Protein AF-A0A6N3BB36-F1 (afdb_monomer_lite)

Radius of gyration: 21.05 Å; chains: 1; bounding box: 54×68×45 Å

Organism: Klebsiella oxytoca (NCBI:txid571)

pLDDT: mean 79.98, std 9.53, range [49.91, 92.38]

Secondary structure (DSSP, 8-state):
---GGGG-----SSTTT-TTHHHH----SHHHHHHTSSS-------TTSSHHHHHHHHHH-GGGTS-TT-------SSSS-HHHHHHH--TTS-HHHHHHHHHHHHHHHHHHHHHHHHHHHHHHHHHHHHHHHH--

Foldseek 3Di:
DDDPCPPDDPFDPDPVPGPCLLVPDDDPCPLQVCLPDPDDDDDDDDVPPCPSSSLVNCVVPVVVRDDPPDFDQDDDPVPDDVVVLVVVQDPPDDPVVSVVVSVVVVVVVSVVVRVVVVVVVVVVVVVVVVVVVVVD

InterPro domains:
  IPR059206 P-loop ATPase, Sll1717-like [NF047389] (11-135)

Structure (mmCIF, N/CA/C/O backbone):
data_AF-A0A6N3BB36-F1
#
_entry.id   AF-A0A6N3BB36-F1
#
loop_
_atom_site.group_PDB
_atom_site.id
_atom_site.type_symbol
_atom_site.label_atom_id
_atom_site.label_alt_id
_atom_site.label_comp_id
_atom_site.label_asym_id
_atom_site.label_entity_id
_atom_site.label_seq_id
_atom_site.pdbx_PDB_ins_code
_atom_site.Cartn_x
_atom_site.Cartn_y
_atom_site.Cartn_z
_atom_site.occupancy
_atom_site.B_iso_or_equiv
_atom_site.auth_seq_id
_atom_site.auth_comp_id
_atom_site.auth_asym_id
_atom_site.auth_atom_id
_atom_site.pdbx_PDB_model_num
ATOM 1 N N . MET A 1 1 ? 5.763 -45.761 -7.545 1.00 52.16 1 MET A N 1
ATOM 2 C CA . MET A 1 1 ? 6.031 -45.227 -6.196 1.00 52.16 1 MET A CA 1
ATOM 3 C C . MET A 1 1 ? 5.839 -43.724 -6.306 1.00 52.16 1 MET A C 1
ATOM 5 O O . MET A 1 1 ? 6.540 -43.124 -7.107 1.00 52.16 1 MET A O 1
ATOM 9 N N . GLN A 1 2 ? 4.793 -43.162 -5.693 1.00 65.50 2 GLN A N 1
ATOM 10 C CA . GLN A 1 2 ? 4.556 -41.714 -5.751 1.00 65.50 2 GLN A CA 1
ATOM 11 C C . GLN A 1 2 ? 5.662 -41.012 -4.965 1.00 65.50 2 GLN A C 1
ATOM 13 O O . GLN A 1 2 ? 5.981 -41.423 -3.850 1.00 65.50 2 GLN A O 1
ATOM 18 N N . ASP A 1 3 ? 6.285 -40.026 -5.602 1.00 81.38 3 ASP A N 1
ATOM 19 C CA . ASP A 1 3 ? 7.371 -39.246 -5.026 1.00 81.38 3 ASP A CA 1
ATOM 20 C C . ASP A 1 3 ? 6.837 -38.447 -3.829 1.00 81.38 3 ASP A C 1
ATOM 22 O O . ASP A 1 3 ? 5.796 -37.798 -3.922 1.00 81.38 3 ASP A O 1
ATOM 26 N N . ILE A 1 4 ? 7.537 -38.484 -2.695 1.00 78.44 4 ILE A N 1
ATOM 27 C CA . ILE A 1 4 ? 7.142 -37.757 -1.480 1.00 78.44 4 ILE A CA 1
ATOM 28 C C . ILE A 1 4 ? 7.129 -36.240 -1.706 1.00 78.44 4 ILE A C 1
ATOM 30 O O . ILE A 1 4 ? 6.569 -35.495 -0.917 1.00 78.44 4 ILE A O 1
ATOM 34 N N . LEU A 1 5 ? 7.725 -35.758 -2.789 1.00 78.69 5 LEU A N 1
ATOM 35 C CA . LEU A 1 5 ? 7.690 -34.347 -3.145 1.00 78.69 5 LEU A CA 1
ATOM 36 C C . LEU A 1 5 ? 6.366 -33.933 -3.807 1.00 78.69 5 LEU A C 1
ATOM 38 O O . LEU A 1 5 ? 6.080 -32.743 -3.876 1.00 78.69 5 LEU A O 1
ATOM 42 N N . SER A 1 6 ? 5.521 -34.873 -4.251 1.00 79.00 6 SER A N 1
ATOM 43 C CA . SER A 1 6 ? 4.304 -34.540 -5.008 1.00 79.00 6 SER A CA 1
ATOM 44 C C . SER A 1 6 ? 3.156 -33.971 -4.167 1.00 79.00 6 SER A C 1
ATOM 46 O O . SER A 1 6 ? 2.187 -33.482 -4.739 1.00 79.00 6 SER A O 1
ATOM 48 N N . TRP A 1 7 ? 3.221 -34.063 -2.835 1.00 83.12 7 TRP A N 1
ATOM 49 C CA . TRP A 1 7 ? 2.207 -33.506 -1.923 1.00 83.12 7 TRP A CA 1
ATOM 50 C C . TRP A 1 7 ? 2.661 -32.216 -1.226 1.00 83.12 7 TRP A C 1
ATOM 52 O O . TRP A 1 7 ? 1.865 -31.595 -0.524 1.00 83.12 7 TRP A O 1
ATOM 62 N N . ILE A 1 8 ? 3.923 -31.812 -1.407 1.00 80.38 8 ILE A N 1
ATOM 63 C CA . ILE A 1 8 ? 4.483 -30.613 -0.784 1.00 80.38 8 ILE A CA 1
ATOM 64 C C . ILE A 1 8 ? 4.294 -29.435 -1.742 1.00 80.38 8 ILE A C 1
ATOM 66 O O . ILE A 1 8 ? 4.952 -29.352 -2.777 1.00 80.38 8 ILE A O 1
ATOM 70 N N . ASP A 1 9 ? 3.410 -28.507 -1.379 1.00 78.50 9 ASP A N 1
ATOM 71 C CA . ASP A 1 9 ? 3.293 -27.217 -2.057 1.00 78.50 9 ASP A CA 1
ATOM 72 C C . ASP A 1 9 ? 4.337 -26.246 -1.489 1.00 78.50 9 ASP A C 1
ATOM 74 O O . ASP A 1 9 ? 4.264 -25.829 -0.333 1.00 78.50 9 ASP A O 1
ATOM 78 N N . VAL A 1 10 ? 5.337 -25.915 -2.304 1.00 75.69 10 VAL A N 1
ATOM 79 C CA . VAL A 1 10 ? 6.423 -24.988 -1.945 1.00 75.69 10 VAL A CA 1
ATOM 80 C C . VAL A 1 10 ? 6.085 -23.526 -2.264 1.00 75.69 10 VAL A C 1
ATOM 82 O O . VAL A 1 10 ? 6.934 -22.649 -2.090 1.00 75.69 10 VAL A O 1
ATOM 85 N N . GLY A 1 11 ? 4.862 -23.255 -2.729 1.00 75.75 11 GLY A N 1
ATOM 86 C CA . GLY A 1 11 ? 4.416 -21.930 -3.133 1.00 75.75 11 GLY A CA 1
ATOM 87 C C . GLY A 1 11 ? 4.874 -21.541 -4.540 1.00 75.75 11 GLY A C 1
ATOM 88 O O . GLY A 1 11 ? 5.398 -22.339 -5.324 1.00 75.75 11 GLY A O 1
ATOM 89 N N . LYS A 1 12 ? 4.651 -20.276 -4.899 1.00 79.31 12 LYS A N 1
ATOM 90 C CA . LYS A 1 12 ? 4.968 -19.733 -6.225 1.00 79.31 12 LYS A CA 1
ATOM 91 C C . LYS A 1 12 ? 6.336 -19.051 -6.229 1.00 79.31 12 LYS A C 1
ATOM 93 O O . LYS A 1 12 ? 6.774 -18.443 -5.260 1.00 79.31 12 LYS A O 1
ATOM 98 N N . LEU A 1 13 ? 6.974 -19.049 -7.400 1.00 72.38 13 LEU A N 1
ATOM 99 C CA . LEU A 1 13 ? 8.290 -18.426 -7.615 1.00 72.38 13 LEU A CA 1
ATOM 100 C C . LEU A 1 13 ? 8.330 -16.911 -7.341 1.00 72.38 13 LEU A C 1
ATOM 102 O O . LEU A 1 13 ? 9.401 -16.363 -7.086 1.00 72.38 13 LEU A O 1
ATOM 106 N N . SER A 1 14 ? 7.189 -16.220 -7.442 1.00 76.31 14 SER A N 1
ATOM 107 C CA . SER A 1 14 ? 7.087 -14.790 -7.145 1.00 76.31 14 SER A CA 1
ATOM 108 C C . SER A 1 14 ? 6.181 -14.550 -5.950 1.00 76.31 14 SER A C 1
ATOM 110 O O . SER A 1 14 ? 5.007 -14.921 -5.968 1.00 76.31 14 SER A O 1
ATOM 112 N N . ALA A 1 15 ? 6.718 -13.812 -4.980 1.00 73.50 15 ALA A N 1
ATOM 113 C CA . ALA A 1 15 ? 5.992 -13.305 -3.826 1.00 73.50 15 ALA A CA 1
ATOM 114 C C . ALA A 1 15 ? 4.745 -12.487 -4.212 1.00 73.50 15 ALA A C 1
ATOM 116 O O . ALA A 1 15 ? 3.785 -12.449 -3.458 1.00 73.50 15 ALA A O 1
ATOM 117 N N . GLU A 1 16 ? 4.714 -11.832 -5.371 1.00 69.88 16 GLU A N 1
ATOM 118 C CA . GLU A 1 16 ? 3.545 -11.045 -5.808 1.00 69.88 16 GLU A CA 1
ATOM 119 C C . GLU A 1 16 ? 2.349 -11.929 -6.155 1.00 69.88 16 GLU A C 1
ATOM 121 O O . GLU A 1 16 ? 1.206 -11.518 -6.001 1.00 69.88 16 GLU A O 1
ATOM 126 N N . ARG A 1 17 ? 2.619 -13.152 -6.619 1.00 72.62 17 ARG A N 1
ATOM 127 C CA . ARG A 1 17 ? 1.599 -14.063 -7.142 1.00 72.62 17 ARG A CA 1
ATOM 128 C C . ARG A 1 17 ? 1.185 -15.122 -6.135 1.00 72.62 17 ARG A C 1
ATOM 130 O O . ARG A 1 17 ? 0.266 -15.875 -6.428 1.00 72.62 17 ARG A O 1
ATOM 137 N N . ASP A 1 18 ? 1.886 -15.242 -5.013 1.00 81.19 18 ASP A N 1
ATOM 138 C CA . ASP A 1 18 ? 1.646 -16.302 -4.042 1.00 81.19 18 ASP A CA 1
ATOM 139 C C . ASP A 1 18 ? 0.597 -15.897 -3.002 1.00 81.19 18 ASP A C 1
ATOM 141 O O . ASP A 1 18 ? 0.866 -15.131 -2.081 1.00 81.19 18 ASP A O 1
ATOM 145 N N . ASP A 1 19 ? -0.610 -16.429 -3.124 1.00 80.06 19 ASP A N 1
ATOM 146 C CA . ASP A 1 19 ? -1.724 -16.113 -2.228 1.00 80.06 19 ASP A CA 1
ATOM 147 C C . ASP A 1 19 ? -1.475 -16.579 -0.780 1.00 80.06 19 ASP A C 1
ATOM 149 O O . ASP A 1 19 ? -1.951 -15.948 0.163 1.00 80.06 19 ASP A O 1
ATOM 153 N N . ASN A 1 20 ? -0.648 -17.612 -0.593 1.00 81.56 20 ASN A N 1
ATOM 154 C CA . ASN A 1 20 ? -0.311 -18.194 0.704 1.00 81.56 20 ASN A CA 1
ATOM 155 C C . ASN A 1 20 ? 0.911 -17.550 1.368 1.00 81.56 20 ASN A C 1
ATOM 157 O O . ASN A 1 20 ? 1.196 -17.882 2.517 1.00 81.56 20 ASN A O 1
ATOM 161 N N . LEU A 1 21 ? 1.595 -16.612 0.698 1.00 81.25 21 LEU A N 1
ATOM 162 C CA . LEU A 1 21 ? 2.804 -15.939 1.198 1.00 81.25 21 LEU A CA 1
ATOM 163 C C . LEU A 1 21 ? 2.697 -15.461 2.638 1.00 81.25 21 LEU A C 1
ATOM 165 O O . LEU A 1 21 ? 3.646 -15.551 3.411 1.00 81.25 21 LEU A O 1
ATOM 169 N N . ILE A 1 22 ? 1.527 -14.955 2.998 1.00 81.06 22 ILE A N 1
ATOM 170 C CA . ILE A 1 22 ? 1.264 -14.413 4.321 1.00 81.06 22 ILE A CA 1
ATOM 171 C C . ILE A 1 22 ? 1.339 -15.450 5.442 1.00 81.06 22 ILE A C 1
ATOM 173 O O . ILE A 1 22 ? 1.681 -15.098 6.565 1.00 81.06 22 ILE A O 1
ATOM 177 N N . ASN A 1 23 ? 1.046 -16.715 5.138 1.00 81.94 23 ASN A N 1
ATOM 178 C CA . ASN A 1 23 ? 0.960 -17.786 6.127 1.00 81.94 23 ASN A CA 1
ATOM 179 C C . ASN A 1 23 ? 2.336 -18.324 6.523 1.00 81.94 23 ASN A C 1
ATOM 181 O O . ASN A 1 23 ? 2.475 -18.923 7.585 1.00 81.94 23 ASN A O 1
ATOM 185 N N . TYR A 1 24 ? 3.343 -18.130 5.672 1.00 83.94 24 TYR A N 1
ATOM 186 C CA . TYR A 1 24 ? 4.697 -18.626 5.906 1.00 83.94 24 TYR A CA 1
ATOM 187 C C . TYR A 1 24 ? 5.754 -17.512 5.946 1.00 83.94 24 TYR A C 1
ATOM 189 O O . TYR A 1 24 ? 6.918 -17.781 6.244 1.00 83.94 24 TYR A O 1
ATOM 197 N N . PHE A 1 25 ? 5.383 -16.256 5.675 1.00 85.19 25 PHE A N 1
ATOM 198 C CA . PHE A 1 25 ? 6.262 -15.116 5.911 1.00 85.19 25 PHE A CA 1
ATOM 199 C C . PHE A 1 25 ? 6.410 -14.863 7.412 1.00 85.19 25 PHE A C 1
ATOM 201 O O . PHE A 1 25 ? 5.427 -14.676 8.125 1.00 85.19 25 PHE A O 1
ATOM 208 N N . HIS A 1 26 ? 7.654 -14.811 7.879 1.00 83.94 26 HIS A N 1
ATOM 209 C CA . HIS A 1 26 ? 7.977 -14.536 9.270 1.00 83.94 26 HIS A CA 1
ATOM 210 C C . HIS A 1 26 ? 8.616 -13.147 9.391 1.00 83.94 26 HIS A C 1
ATOM 212 O O . HIS A 1 26 ? 9.728 -12.924 8.905 1.00 83.94 26 HIS A O 1
ATOM 218 N N . ASP A 1 27 ? 7.914 -12.207 10.030 1.00 83.38 27 ASP A N 1
ATOM 219 C CA . ASP A 1 27 ? 8.477 -10.898 10.367 1.00 83.38 27 ASP A CA 1
ATOM 220 C C . ASP A 1 27 ? 9.290 -10.982 11.666 1.00 83.38 27 ASP A C 1
ATOM 222 O O . ASP A 1 27 ? 8.761 -11.289 12.731 1.00 83.38 27 ASP A O 1
ATOM 226 N N . ASN A 1 28 ? 10.578 -10.640 11.597 1.00 85.00 28 ASN A N 1
ATOM 227 C CA . ASN A 1 28 ? 11.477 -10.606 12.759 1.00 85.00 28 ASN A CA 1
ATOM 228 C C . ASN A 1 28 ? 11.386 -9.273 13.539 1.00 85.00 28 ASN A C 1
ATOM 230 O O . ASN A 1 28 ? 12.359 -8.859 14.168 1.00 85.00 28 ASN A O 1
ATOM 234 N N . GLY A 1 29 ? 10.261 -8.558 13.451 1.00 85.75 29 GLY A N 1
ATOM 235 C CA . GLY A 1 29 ? 10.080 -7.217 14.021 1.00 85.75 29 GLY A CA 1
ATOM 236 C C . GLY A 1 29 ? 10.678 -6.087 13.178 1.00 85.75 29 GLY A C 1
ATOM 237 O O . GLY A 1 29 ? 10.749 -4.944 13.634 1.00 85.75 29 GLY A O 1
ATOM 238 N N . VAL A 1 30 ? 11.092 -6.376 11.940 1.00 86.44 30 VAL A N 1
ATOM 239 C CA . VAL A 1 30 ? 11.656 -5.373 11.024 1.00 86.44 30 VAL A CA 1
ATOM 240 C C . VAL A 1 30 ? 10.587 -4.352 10.651 1.00 86.44 30 VAL A C 1
ATOM 242 O O . VAL A 1 30 ? 10.866 -3.154 10.659 1.00 86.44 30 VAL A O 1
ATOM 245 N N . LEU A 1 31 ? 9.357 -4.806 10.385 1.00 89.00 31 LEU A N 1
ATOM 246 C CA . LEU A 1 31 ? 8.237 -3.916 10.069 1.00 89.00 31 LEU A CA 1
ATOM 247 C C . LEU A 1 31 ? 7.913 -2.958 11.209 1.00 89.00 31 LEU A C 1
ATOM 249 O O . LEU A 1 31 ? 7.712 -1.771 10.968 1.00 89.00 31 LEU A O 1
ATOM 253 N N . LYS A 1 32 ? 7.914 -3.455 12.447 1.00 88.56 32 LYS A N 1
ATOM 254 C CA . LYS A 1 32 ? 7.658 -2.620 13.619 1.00 88.56 32 LYS A CA 1
ATOM 255 C C . LYS A 1 32 ? 8.705 -1.515 13.761 1.00 88.56 32 LYS A C 1
ATOM 257 O O . LYS A 1 32 ? 8.345 -0.351 13.865 1.00 88.56 32 LYS A O 1
ATOM 262 N N . ASN A 1 33 ? 9.990 -1.861 13.663 1.00 87.94 33 ASN A N 1
ATOM 263 C CA . ASN A 1 33 ? 11.078 -0.879 13.734 1.00 87.94 33 ASN A CA 1
ATOM 264 C C . ASN A 1 33 ? 10.969 0.188 12.637 1.00 87.94 33 ASN A C 1
ATOM 266 O O . ASN A 1 33 ? 11.232 1.366 12.871 1.00 87.94 33 ASN A O 1
ATOM 270 N N . ILE A 1 34 ? 10.580 -0.235 11.435 1.00 88.44 34 ILE A N 1
ATOM 271 C CA . ILE A 1 34 ? 10.356 0.646 10.294 1.00 88.44 34 ILE A CA 1
ATOM 272 C C . ILE A 1 34 ? 9.218 1.643 10.572 1.00 88.44 34 ILE A C 1
ATOM 274 O O . ILE A 1 34 ? 9.379 2.832 10.313 1.00 88.44 34 ILE A O 1
ATOM 278 N N . ILE A 1 35 ? 8.089 1.168 11.100 1.00 87.69 35 ILE A N 1
ATOM 279 C CA . ILE A 1 35 ? 6.875 1.972 11.315 1.00 87.69 35 ILE A CA 1
ATOM 280 C C . ILE A 1 35 ? 7.019 2.906 12.517 1.00 87.69 35 ILE A C 1
ATOM 282 O O . ILE A 1 35 ? 6.588 4.054 12.454 1.00 87.69 35 ILE A O 1
ATOM 286 N N . ASP A 1 36 ? 7.683 2.447 13.576 1.00 86.94 36 ASP A N 1
ATOM 287 C CA . ASP A 1 36 ? 7.934 3.241 14.782 1.00 86.94 36 ASP A CA 1
ATOM 288 C C . ASP A 1 36 ? 8.998 4.338 14.555 1.00 86.94 36 ASP A C 1
ATOM 290 O O . ASP A 1 36 ? 9.219 5.189 15.422 1.00 86.94 36 ASP A O 1
ATOM 294 N N . THR A 1 37 ? 9.666 4.352 13.395 1.00 84.38 37 THR A N 1
ATOM 295 C CA . THR A 1 37 ? 10.655 5.380 13.056 1.00 84.38 37 THR A CA 1
ATOM 296 C C . THR A 1 37 ? 9.951 6.673 12.608 1.00 84.38 37 THR A C 1
ATOM 298 O O . THR A 1 37 ? 9.200 6.659 11.636 1.00 84.38 37 THR A O 1
ATOM 301 N N . PRO A 1 38 ? 10.226 7.833 13.239 1.00 67.38 38 PRO A N 1
ATOM 302 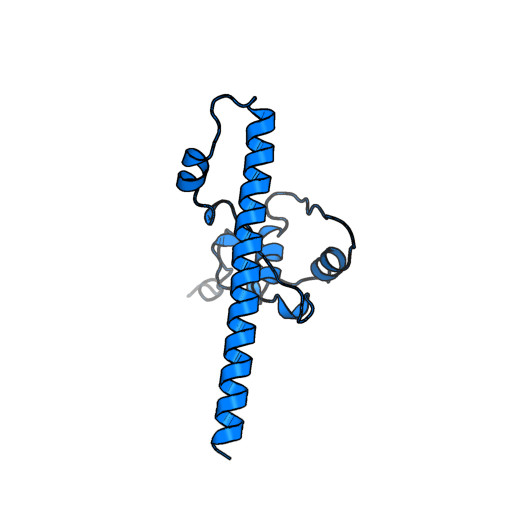C CA . PRO A 1 38 ? 9.512 9.091 12.976 1.00 67.38 38 PRO A CA 1
ATOM 303 C C . PRO A 1 38 ? 9.824 9.756 11.619 1.00 67.38 38 PRO A C 1
ATOM 305 O O . PRO A 1 38 ? 9.337 10.853 11.348 1.00 67.38 38 PRO A O 1
ATOM 308 N N . SER A 1 39 ? 10.648 9.141 10.768 1.00 74.00 39 SER A N 1
ATOM 309 C CA . SER A 1 39 ? 11.084 9.679 9.476 1.00 74.00 39 SER A CA 1
ATOM 310 C C . SER A 1 39 ? 10.732 8.751 8.312 1.00 74.00 39 SER A C 1
ATOM 312 O O . SER A 1 39 ? 10.501 7.556 8.483 1.00 74.00 39 SER A O 1
ATOM 314 N N . SER A 1 40 ? 10.719 9.306 7.095 1.00 66.75 40 SER A N 1
ATOM 315 C CA . SER A 1 40 ? 10.604 8.515 5.870 1.00 66.75 40 SER A CA 1
ATOM 316 C C . SER A 1 40 ? 11.737 7.492 5.798 1.00 66.75 40 SER A C 1
ATOM 318 O O . SER A 1 40 ? 12.911 7.856 5.728 1.00 66.75 40 SER A O 1
ATOM 320 N N . PHE A 1 41 ? 11.384 6.213 5.784 1.00 78.38 41 PHE A N 1
ATOM 321 C CA . PHE A 1 41 ? 12.329 5.111 5.675 1.00 78.38 41 PHE A CA 1
ATOM 322 C C . PHE A 1 41 ? 12.425 4.613 4.226 1.00 78.38 41 PHE A C 1
ATOM 324 O O . PHE A 1 41 ? 11.469 4.684 3.453 1.00 78.38 41 PHE A O 1
ATOM 331 N N . LEU A 1 42 ? 13.587 4.074 3.854 1.00 84.50 42 LEU A N 1
ATOM 332 C CA . LEU A 1 42 ? 13.814 3.437 2.557 1.00 84.50 42 LEU A CA 1
ATOM 333 C C . LEU A 1 42 ? 14.274 1.995 2.778 1.00 84.50 42 LEU A C 1
ATOM 335 O O . LEU A 1 42 ? 15.366 1.758 3.290 1.00 84.50 42 LEU A O 1
ATOM 339 N N . VAL A 1 43 ? 13.451 1.027 2.369 1.00 86.94 43 VAL A N 1
ATOM 340 C CA . VAL A 1 43 ? 13.789 -0.400 2.473 1.00 86.94 43 VAL A CA 1
ATOM 341 C C . VAL A 1 43 ? 14.526 -0.849 1.213 1.00 86.94 43 VAL A C 1
ATOM 343 O O . VAL A 1 43 ? 13.934 -0.981 0.141 1.00 86.94 43 VAL A O 1
ATOM 346 N N . LEU A 1 44 ? 15.825 -1.117 1.342 1.00 87.81 44 LEU A N 1
ATOM 347 C CA . LEU A 1 44 ? 16.677 -1.605 0.254 1.00 87.81 44 LEU A CA 1
ATOM 348 C C . LEU A 1 44 ? 17.023 -3.085 0.429 1.00 87.81 44 LEU A C 1
ATOM 350 O O . LEU A 1 44 ? 17.106 -3.604 1.536 1.00 87.81 44 LEU A O 1
ATOM 354 N N . GLY A 1 45 ? 17.253 -3.781 -0.685 1.00 85.69 45 GLY A N 1
ATOM 355 C CA . GLY A 1 45 ? 17.714 -5.168 -0.662 1.00 85.69 45 GLY A CA 1
ATOM 356 C C . GLY A 1 45 ? 17.817 -5.779 -2.055 1.00 85.69 45 GLY A C 1
ATOM 357 O O . GLY A 1 45 ? 17.161 -5.325 -2.997 1.00 85.69 45 GLY A O 1
ATOM 358 N N . ARG A 1 46 ? 18.593 -6.857 -2.190 1.00 88.25 46 ARG A N 1
ATOM 359 C CA . ARG A 1 46 ? 18.746 -7.605 -3.453 1.00 88.25 46 ARG A CA 1
ATOM 360 C C . ARG A 1 46 ? 17.411 -8.201 -3.930 1.00 88.25 46 ARG A C 1
ATOM 362 O O . ARG A 1 46 ? 16.446 -8.306 -3.164 1.00 88.25 46 ARG A O 1
ATOM 369 N N . LYS A 1 47 ? 17.331 -8.591 -5.206 1.00 84.62 47 LYS A N 1
ATOM 370 C CA . LYS A 1 47 ? 16.198 -9.381 -5.722 1.00 84.62 47 LYS A CA 1
ATOM 371 C C . LYS A 1 47 ? 16.054 -10.655 -4.877 1.00 84.62 47 LYS A C 1
ATOM 373 O O . LYS A 1 47 ? 17.058 -11.282 -4.563 1.00 84.62 47 LYS A O 1
ATOM 378 N N . GLY A 1 48 ? 14.828 -10.986 -4.470 1.00 82.06 48 GLY A N 1
ATOM 379 C CA . GLY A 1 48 ? 14.554 -12.132 -3.593 1.00 82.06 48 GLY A CA 1
ATOM 380 C C . GLY A 1 48 ? 14.720 -11.877 -2.089 1.00 82.06 48 GLY A C 1
ATOM 381 O O . GLY A 1 48 ? 14.345 -12.732 -1.304 1.00 82.06 48 GLY A O 1
ATOM 382 N N . ALA A 1 49 ? 15.178 -10.695 -1.651 1.00 84.38 49 ALA A N 1
ATOM 383 C CA . ALA A 1 49 ? 15.340 -10.374 -0.222 1.00 84.38 49 ALA A CA 1
ATOM 384 C C . ALA A 1 49 ? 14.016 -10.163 0.555 1.00 84.38 49 ALA A C 1
ATOM 386 O O . ALA A 1 49 ? 14.021 -9.552 1.614 1.00 84.38 49 ALA A O 1
ATOM 387 N N . GLY A 1 50 ? 12.868 -10.568 0.004 1.00 86.25 50 GLY A N 1
ATOM 388 C CA . GLY A 1 50 ? 11.583 -10.509 0.710 1.00 86.25 50 GLY A CA 1
ATOM 389 C C . GLY A 1 50 ? 10.904 -9.137 0.804 1.00 86.25 50 GLY A C 1
ATOM 390 O O . GLY A 1 50 ? 9.882 -9.036 1.464 1.00 86.25 50 GLY A O 1
ATOM 391 N N . LYS A 1 51 ? 11.389 -8.084 0.126 1.00 90.00 51 LYS A N 1
ATOM 392 C CA . LYS A 1 51 ? 10.763 -6.737 0.168 1.00 90.00 51 LYS A CA 1
ATOM 393 C C . LYS A 1 51 ? 9.274 -6.744 -0.195 1.00 90.00 51 LYS A C 1
ATOM 395 O O . LYS A 1 51 ? 8.470 -6.143 0.506 1.00 90.00 51 LYS A O 1
ATOM 400 N N . THR A 1 52 ? 8.906 -7.454 -1.262 1.00 87.62 52 THR A N 1
ATOM 401 C CA . THR A 1 52 ? 7.499 -7.583 -1.664 1.00 87.62 52 THR A CA 1
ATOM 402 C C . THR A 1 52 ? 6.688 -8.370 -0.637 1.00 87.62 52 THR A C 1
ATOM 404 O O . THR A 1 52 ? 5.548 -8.019 -0.363 1.00 87.62 52 THR A O 1
ATOM 407 N N . ALA A 1 53 ? 7.282 -9.396 -0.020 1.00 88.44 53 ALA A N 1
ATOM 408 C CA . ALA A 1 53 ? 6.629 -10.162 1.036 1.00 88.44 53 ALA A CA 1
ATOM 409 C C . ALA A 1 53 ? 6.367 -9.303 2.277 1.00 88.44 53 ALA A C 1
ATOM 411 O O . ALA A 1 53 ? 5.253 -9.293 2.785 1.00 88.44 53 ALA A O 1
ATOM 412 N N . LEU A 1 54 ? 7.350 -8.496 2.677 1.00 89.44 54 LEU A N 1
ATOM 413 C CA . LEU A 1 54 ? 7.234 -7.526 3.760 1.00 89.44 54 LEU A CA 1
ATOM 414 C C . LEU A 1 54 ? 6.119 -6.498 3.490 1.00 89.44 54 LEU A C 1
ATOM 416 O O . LEU A 1 54 ? 5.279 -6.256 4.353 1.00 89.44 54 LEU A O 1
ATOM 420 N N . PHE A 1 55 ? 6.055 -5.952 2.272 1.00 88.88 55 PHE A N 1
ATOM 421 C CA . PHE A 1 55 ? 4.985 -5.036 1.859 1.00 88.88 55 PHE A CA 1
ATOM 422 C C . PHE A 1 55 ? 3.596 -5.701 1.881 1.00 88.88 55 PHE A C 1
ATOM 424 O O . PHE A 1 55 ? 2.637 -5.131 2.405 1.00 88.88 55 PHE A O 1
ATOM 431 N N . ARG A 1 56 ? 3.475 -6.931 1.362 1.00 88.19 56 ARG A N 1
ATOM 432 C CA . ARG A 1 56 ? 2.217 -7.699 1.381 1.00 88.19 56 ARG A CA 1
ATOM 433 C C . ARG A 1 56 ? 1.783 -8.081 2.796 1.00 88.19 56 ARG A C 1
ATOM 435 O O . ARG A 1 56 ? 0.596 -8.018 3.107 1.00 88.19 56 ARG A O 1
ATOM 442 N N . TYR A 1 57 ? 2.731 -8.430 3.661 1.00 90.44 57 TYR A N 1
ATOM 443 C CA . TYR A 1 57 ? 2.453 -8.774 5.052 1.00 90.44 57 TYR A CA 1
ATOM 444 C C . TYR A 1 57 ? 1.902 -7.573 5.829 1.00 90.44 57 TYR A C 1
ATOM 446 O O . TYR A 1 57 ? 0.885 -7.706 6.509 1.00 90.44 57 TYR A O 1
ATOM 454 N N . LEU A 1 58 ? 2.506 -6.389 5.665 1.00 90.56 58 LEU A N 1
ATOM 455 C CA . LEU A 1 58 ? 2.013 -5.145 6.267 1.00 90.56 58 LEU A CA 1
ATOM 456 C C . LEU A 1 58 ? 0.603 -4.789 5.778 1.00 90.56 58 LEU A C 1
ATOM 458 O O . LEU A 1 58 ? -0.279 -4.497 6.580 1.00 90.56 58 LEU A O 1
ATOM 462 N N . THR A 1 59 ? 0.385 -4.823 4.462 1.00 90.50 59 THR A N 1
ATOM 463 C CA . THR A 1 59 ? -0.900 -4.434 3.851 1.00 90.50 59 THR A CA 1
ATOM 464 C C . THR A 1 59 ? -2.049 -5.368 4.199 1.00 90.50 59 THR A C 1
ATOM 466 O O . THR A 1 59 ? -3.191 -4.925 4.283 1.00 90.50 59 THR A O 1
ATOM 469 N N . SER A 1 60 ? -1.750 -6.635 4.461 1.00 89.94 60 SER A N 1
ATOM 470 C CA . SER A 1 60 ? -2.750 -7.628 4.850 1.00 89.94 60 SER A CA 1
ATOM 471 C C . SER A 1 60 ? -2.999 -7.680 6.363 1.00 89.94 60 SER A C 1
ATOM 473 O O . SER A 1 60 ? -4.078 -8.086 6.784 1.00 89.94 60 SER A O 1
ATOM 475 N N . ASN A 1 61 ? -2.037 -7.238 7.184 1.00 89.38 61 ASN A N 1
ATOM 476 C CA . ASN A 1 61 ? -2.139 -7.215 8.649 1.00 89.38 61 ASN A CA 1
ATOM 477 C C . ASN A 1 61 ? -1.957 -5.805 9.254 1.00 89.38 61 ASN A C 1
ATOM 479 O O . ASN A 1 61 ? -1.217 -5.654 10.230 1.00 89.38 61 ASN A O 1
ATOM 483 N N . PRO A 1 62 ? -2.623 -4.753 8.742 1.00 90.19 62 PRO A N 1
ATOM 484 C CA . PRO A 1 62 ? -2.333 -3.373 9.140 1.00 90.19 62 PRO A CA 1
ATOM 485 C C . PRO A 1 62 ? -2.546 -3.131 10.641 1.00 90.19 62 PRO A C 1
ATOM 487 O O . PRO A 1 62 ? -1.766 -2.427 11.272 1.00 90.19 62 PRO A O 1
ATOM 490 N N . TYR A 1 63 ? -3.554 -3.772 11.239 1.00 89.56 63 TYR A N 1
ATOM 491 C CA . TYR A 1 63 ? -3.891 -3.620 12.659 1.00 89.56 63 TYR A CA 1
ATOM 492 C C . TYR A 1 63 ? -2.835 -4.175 13.626 1.00 89.56 63 TYR A C 1
ATOM 494 O O . TYR A 1 63 ? -2.898 -3.875 14.814 1.00 89.56 63 TYR A O 1
ATOM 502 N N . GLN A 1 64 ? -1.891 -4.996 13.150 1.00 89.75 64 GLN A N 1
ATOM 503 C C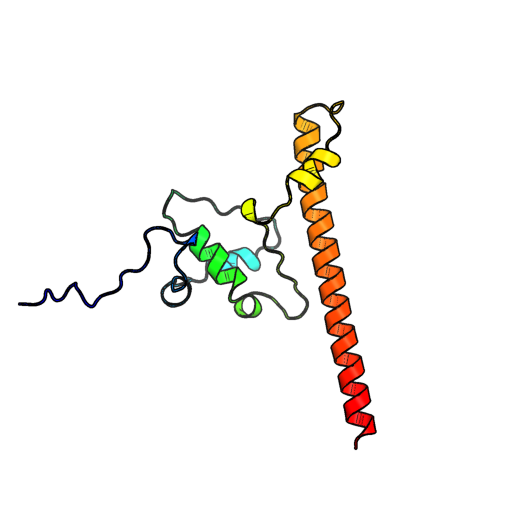A . GLN A 1 64 ? -0.776 -5.469 13.980 1.00 89.75 64 GLN A CA 1
ATOM 504 C C . GLN A 1 64 ? 0.290 -4.388 14.185 1.00 89.75 64 GLN A C 1
ATOM 506 O O . GLN A 1 64 ? 1.045 -4.450 15.153 1.00 89.75 64 GLN A O 1
ATOM 511 N N . PHE A 1 65 ? 0.352 -3.411 13.278 1.00 89.94 65 PHE A N 1
ATOM 512 C CA . PHE A 1 65 ? 1.425 -2.423 13.235 1.00 89.94 65 PHE A CA 1
ATOM 513 C C . PHE A 1 65 ? 0.944 -0.986 13.419 1.00 89.94 65 PHE A C 1
ATOM 515 O O . PHE A 1 65 ? 1.703 -0.155 13.902 1.00 89.94 65 PHE A O 1
ATOM 522 N N . LEU A 1 66 ? -0.294 -0.693 13.029 1.00 89.88 66 LEU A N 1
ATOM 523 C CA . LEU A 1 66 ? -0.852 0.652 13.043 1.00 89.88 66 LEU A CA 1
ATOM 524 C C . LEU A 1 66 ? -1.841 0.839 14.187 1.00 89.88 66 LEU A C 1
ATOM 526 O O . LEU A 1 66 ? -2.585 -0.074 14.565 1.00 89.88 66 LEU A O 1
ATOM 530 N N . LYS A 1 67 ? -1.892 2.064 14.702 1.00 89.62 67 LYS A N 1
ATOM 531 C CA . LYS A 1 67 ? -2.910 2.493 15.662 1.00 89.62 67 LYS A CA 1
ATOM 532 C C . LYS A 1 67 ? -4.261 2.657 14.971 1.00 89.62 67 LYS A C 1
ATOM 534 O O . LYS A 1 67 ? -4.385 2.722 13.753 1.00 89.62 67 LYS A O 1
ATOM 539 N N . LYS A 1 68 ? -5.317 2.738 15.779 1.00 84.50 68 LYS A N 1
ATOM 540 C CA . LYS A 1 68 ? -6.712 2.781 15.308 1.00 84.50 68 LYS A CA 1
ATOM 541 C C . LYS A 1 68 ? -7.040 4.012 14.447 1.00 84.50 68 LYS A C 1
ATOM 543 O O . LYS A 1 68 ? -7.980 3.966 13.658 1.00 84.50 68 LYS A O 1
ATOM 548 N N . ASP A 1 69 ? -6.324 5.104 14.660 1.00 85.81 69 ASP A N 1
ATOM 549 C CA . ASP A 1 69 ? -6.446 6.391 13.977 1.00 85.81 69 ASP A CA 1
ATOM 550 C C . ASP A 1 69 ? -5.433 6.570 12.834 1.00 85.81 69 ASP A C 1
ATOM 552 O O . ASP A 1 69 ? -5.493 7.561 12.108 1.00 85.81 69 ASP A O 1
ATOM 556 N N . GLU A 1 70 ? -4.542 5.600 12.633 1.00 87.75 70 GLU A N 1
ATOM 557 C CA . GLU A 1 70 ? -3.582 5.589 11.536 1.00 87.75 70 GLU A CA 1
ATOM 558 C C . GLU A 1 70 ? -4.179 4.873 10.315 1.00 87.75 70 GLU A C 1
ATOM 560 O O . GLU A 1 70 ? -4.845 3.841 10.420 1.00 87.75 70 GLU A O 1
ATOM 565 N N . VAL A 1 71 ? -3.948 5.435 9.126 1.00 88.56 71 VAL A N 1
ATOM 566 C CA . VAL A 1 71 ? -4.494 4.920 7.864 1.00 88.56 71 VAL A CA 1
ATOM 567 C C . VAL A 1 71 ? -3.353 4.446 6.974 1.00 88.56 71 VAL A C 1
ATOM 569 O O . VAL A 1 71 ? -2.500 5.237 6.574 1.00 88.56 71 VAL A O 1
ATOM 572 N N . LEU A 1 72 ? -3.363 3.158 6.622 1.00 90.81 72 LEU A N 1
ATOM 573 C CA . LEU A 1 72 ? -2.438 2.608 5.635 1.00 90.81 72 LEU A CA 1
ATOM 574 C C . LEU A 1 72 ? -2.915 2.937 4.221 1.00 90.81 72 LEU A C 1
ATOM 576 O O . LEU A 1 72 ? -4.019 2.558 3.831 1.00 90.81 72 LEU A O 1
ATOM 580 N N . VAL A 1 73 ? -2.051 3.575 3.434 1.00 90.44 73 VAL A N 1
ATOM 581 C CA . VAL A 1 73 ? -2.259 3.778 1.996 1.00 90.44 73 VAL A CA 1
ATOM 582 C C . VAL A 1 73 ? -1.133 3.073 1.252 1.00 90.44 73 VAL A C 1
ATOM 584 O O . VAL A 1 73 ? -0.002 3.553 1.204 1.00 90.44 73 VAL A O 1
ATOM 587 N N . SER A 1 74 ? -1.434 1.902 0.697 1.00 89.19 74 SER A N 1
ATOM 588 C CA . SER A 1 74 ? -0.499 1.150 -0.136 1.00 89.19 74 SER A CA 1
ATOM 589 C C . SER A 1 74 ? -0.514 1.689 -1.560 1.00 89.19 74 SER A C 1
ATOM 591 O O . SER A 1 74 ? -1.562 1.701 -2.202 1.00 89.19 74 SER A O 1
ATOM 593 N N . LEU A 1 75 ? 0.648 2.100 -2.062 1.00 85.88 75 LEU A N 1
ATOM 594 C CA . LEU A 1 75 ? 0.812 2.534 -3.445 1.00 85.88 75 LEU A CA 1
ATOM 595 C C . LEU A 1 75 ? 1.586 1.471 -4.223 1.00 85.88 75 LEU A C 1
ATOM 597 O O . LEU A 1 75 ? 2.708 1.126 -3.853 1.00 85.88 75 LEU A O 1
ATOM 601 N N . SER A 1 76 ? 0.996 0.990 -5.313 1.00 80.06 76 SER A N 1
ATOM 602 C CA . SER A 1 76 ? 1.659 0.167 -6.323 1.00 80.06 76 SER A CA 1
ATOM 603 C C . SER A 1 76 ? 1.581 0.869 -7.676 1.00 80.06 76 SER A C 1
ATOM 605 O O . SER A 1 76 ? 0.618 1.577 -7.970 1.00 80.06 76 SER A O 1
ATOM 607 N N . PHE A 1 77 ? 2.585 0.658 -8.526 1.00 70.69 77 PHE A N 1
ATOM 608 C CA . PHE A 1 77 ? 2.561 1.153 -9.904 1.00 70.69 77 PHE A CA 1
ATOM 609 C C . PHE A 1 77 ? 1.513 0.456 -10.774 1.00 70.69 77 PHE A C 1
ATOM 611 O O . PHE A 1 77 ? 1.100 1.019 -11.789 1.00 70.69 77 PHE A O 1
ATOM 618 N N . GLU A 1 78 ? 1.099 -0.749 -10.383 1.00 72.44 78 GLU A N 1
ATOM 619 C CA . GLU A 1 78 ? 0.069 -1.525 -11.079 1.00 72.44 78 GLU A CA 1
ATOM 620 C C . GLU A 1 78 ? -1.333 -0.950 -10.837 1.00 72.44 78 GLU A C 1
ATOM 622 O O . GLU A 1 78 ? -2.163 -0.953 -11.742 1.00 72.44 78 GLU A O 1
ATOM 627 N N . ASP A 1 79 ? -1.566 -0.378 -9.652 1.00 68.88 79 ASP A N 1
ATOM 628 C CA . ASP A 1 79 ? -2.872 0.156 -9.245 1.00 68.88 79 ASP A CA 1
ATOM 629 C C . ASP A 1 79 ? -3.119 1.589 -9.746 1.00 68.88 79 ASP A C 1
ATOM 631 O O . ASP A 1 79 ? -4.222 2.131 -9.620 1.00 68.88 79 ASP A O 1
ATOM 635 N N . TYR A 1 80 ? -2.094 2.236 -10.308 1.00 73.50 80 TYR A N 1
ATOM 636 C 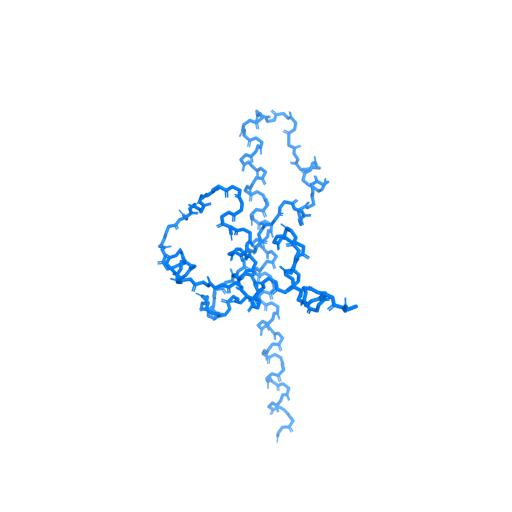CA . TYR A 1 80 ? -2.175 3.632 -10.708 1.00 73.50 80 TYR A CA 1
ATOM 637 C C . TYR A 1 80 ? -2.713 3.804 -12.133 1.00 73.50 80 TYR A C 1
ATOM 639 O O . TYR A 1 80 ? -2.203 3.239 -13.101 1.00 73.50 80 TYR A O 1
ATOM 647 N N . ASN A 1 81 ? -3.728 4.660 -12.291 1.00 76.81 81 ASN A N 1
ATOM 648 C CA . ASN A 1 81 ? -4.292 4.963 -13.603 1.00 76.81 81 ASN A CA 1
ATOM 649 C C . ASN A 1 81 ? -3.400 5.947 -14.379 1.00 76.81 81 ASN A C 1
ATOM 651 O O . ASN A 1 81 ? -3.620 7.162 -14.389 1.00 76.81 81 ASN A O 1
ATOM 655 N N . TRP A 1 82 ? -2.417 5.396 -15.088 1.00 75.31 82 TRP A N 1
ATOM 656 C CA . TRP A 1 82 ? -1.487 6.145 -15.936 1.00 75.31 82 TRP A CA 1
ATOM 657 C C . TRP A 1 82 ? -2.161 6.946 -17.051 1.00 75.31 82 TRP A C 1
ATOM 659 O O . TRP A 1 82 ? -1.620 7.957 -17.487 1.00 75.31 82 TRP A O 1
ATOM 669 N N . ARG A 1 83 ? -3.361 6.549 -17.489 1.00 78.12 83 ARG A N 1
ATOM 670 C CA . ARG A 1 83 ? -4.111 7.306 -18.498 1.00 78.12 83 ARG A CA 1
ATOM 671 C C . ARG A 1 83 ? -4.650 8.615 -17.927 1.00 78.12 83 ARG A C 1
ATOM 673 O O . ARG A 1 83 ? -4.537 9.653 -18.569 1.00 78.12 83 ARG A O 1
ATOM 680 N N . VAL A 1 84 ? -5.212 8.587 -16.719 1.00 75.56 84 VAL A N 1
ATOM 681 C CA . VAL A 1 84 ? -5.637 9.818 -16.027 1.00 75.56 84 VAL A CA 1
ATOM 682 C C . VAL A 1 84 ? -4.430 10.714 -15.774 1.00 75.56 84 VAL A C 1
ATOM 684 O O . VAL A 1 84 ? -4.506 11.924 -15.952 1.00 75.56 84 VAL A O 1
ATOM 687 N N . HIS A 1 85 ? -3.294 10.113 -15.436 1.00 76.50 85 HIS A N 1
ATOM 688 C CA . HIS A 1 85 ? -2.048 10.836 -15.248 1.00 76.50 85 HIS A CA 1
ATOM 689 C C . HIS A 1 85 ? -1.565 11.573 -16.497 1.00 76.50 85 HIS A C 1
ATOM 691 O O . HIS A 1 85 ? -1.234 12.753 -16.419 1.00 76.50 85 HIS A O 1
ATOM 697 N N . SER A 1 86 ? -1.548 10.900 -17.651 1.00 76.38 86 SER A N 1
ATOM 698 C CA . SER A 1 86 ? -1.106 11.501 -18.913 1.00 76.38 86 SER A CA 1
ATOM 699 C C . SER A 1 86 ? -2.003 12.649 -19.373 1.00 76.38 86 SER A C 1
ATOM 701 O O . SER A 1 86 ? -1.540 13.548 -20.058 1.00 76.38 86 SER A O 1
ATOM 703 N N . LEU A 1 87 ? -3.280 12.663 -18.975 1.00 77.69 87 LEU A N 1
ATOM 704 C CA . LEU A 1 87 ? -4.172 13.796 -19.257 1.00 77.69 87 LEU A CA 1
ATOM 705 C C . LEU A 1 87 ? -3.824 15.044 -18.433 1.00 77.69 87 LEU A C 1
ATOM 707 O O . LEU A 1 87 ? -4.239 16.145 -18.781 1.00 77.69 87 LEU A O 1
ATOM 711 N N . LEU A 1 88 ? -3.097 14.869 -17.330 1.00 72.06 88 LEU A N 1
ATOM 712 C CA . LEU A 1 88 ? -2.742 15.928 -16.387 1.00 72.06 88 LEU A CA 1
ATOM 713 C C . LEU A 1 88 ? -1.270 16.344 -16.500 1.00 72.06 88 LEU A C 1
ATOM 715 O O . LEU A 1 88 ? -0.850 17.291 -15.833 1.00 72.06 88 LEU A O 1
ATOM 719 N N . SER A 1 89 ? -0.475 15.650 -17.320 1.00 70.88 89 SER A N 1
ATOM 720 C CA . SER A 1 89 ? 0.921 16.007 -17.546 1.00 70.88 89 SER A CA 1
ATOM 721 C C . SER A 1 89 ? 1.022 17.277 -18.385 1.00 70.88 89 SER A C 1
ATOM 723 O O . SER A 1 89 ? 0.446 17.370 -19.464 1.00 70.88 89 SER A O 1
ATOM 725 N N . ASN A 1 90 ? 1.788 18.250 -17.893 1.00 71.12 90 ASN A N 1
ATOM 726 C CA . ASN A 1 90 ? 2.087 19.468 -18.632 1.00 71.12 90 ASN A CA 1
ATOM 727 C C . ASN A 1 90 ? 3.289 19.228 -19.558 1.00 71.12 90 ASN A C 1
ATOM 729 O O . ASN A 1 90 ? 4.423 19.154 -19.084 1.00 71.12 90 ASN A O 1
ATOM 733 N N . GLU A 1 91 ? 3.042 19.134 -20.866 1.00 67.56 91 GLU A N 1
ATOM 734 C CA . GLU A 1 91 ? 4.074 18.901 -21.891 1.00 67.56 91 GLU A CA 1
ATOM 735 C C . GLU A 1 91 ? 5.117 20.029 -21.980 1.00 67.56 91 GLU A C 1
ATOM 737 O O . GLU A 1 91 ? 6.221 19.817 -22.476 1.00 67.56 91 GLU A O 1
ATOM 742 N N . TYR A 1 92 ? 4.806 21.215 -21.449 1.00 68.25 92 TYR A N 1
ATOM 743 C CA . TYR A 1 92 ? 5.703 22.374 -21.442 1.00 68.25 92 TYR A CA 1
ATOM 744 C C . TYR A 1 92 ? 6.596 22.451 -20.195 1.00 68.25 92 TYR A C 1
ATOM 746 O O . TYR A 1 92 ? 7.456 23.329 -20.098 1.00 68.25 92 TYR A O 1
ATOM 754 N N . ALA A 1 93 ? 6.404 21.564 -19.213 1.00 69.38 93 ALA A N 1
ATOM 755 C CA . ALA A 1 93 ? 7.242 21.519 -18.022 1.00 69.38 93 ALA A CA 1
ATOM 756 C C . ALA A 1 93 ? 8.556 20.773 -18.306 1.00 69.38 93 ALA A C 1
ATOM 758 O O . ALA A 1 93 ? 8.569 19.728 -18.951 1.00 69.38 93 ALA A O 1
ATOM 759 N N . ALA A 1 94 ? 9.674 21.267 -17.762 1.00 72.94 94 ALA A N 1
ATOM 760 C CA . ALA A 1 94 ? 10.942 20.541 -17.818 1.00 72.94 94 ALA A CA 1
ATOM 761 C C . ALA A 1 94 ? 10.759 19.116 -17.259 1.00 72.94 94 ALA A C 1
ATOM 763 O O . ALA A 1 94 ? 10.185 18.949 -16.180 1.00 72.94 94 ALA A O 1
ATOM 764 N N . GLY A 1 95 ? 11.262 18.092 -17.960 1.00 66.25 95 GLY A N 1
ATOM 765 C CA . GLY A 1 95 ? 10.960 16.686 -17.647 1.00 66.25 95 GLY A CA 1
ATOM 766 C C . GLY A 1 95 ? 11.239 16.287 -16.191 1.00 66.25 95 GLY A C 1
ATOM 767 O O . GLY A 1 95 ? 10.457 15.567 -15.581 1.00 66.25 95 GLY A O 1
ATOM 768 N N . SER A 1 96 ? 12.293 16.829 -15.574 1.00 67.62 96 SER A N 1
ATOM 769 C CA . SER A 1 96 ? 12.618 16.596 -14.156 1.00 67.62 96 SER A CA 1
ATOM 770 C C . SER A 1 96 ? 11.586 17.175 -13.174 1.00 67.62 96 SER A C 1
ATOM 772 O O . SER A 1 96 ? 11.400 16.639 -12.077 1.00 67.62 96 SER A O 1
ATOM 774 N N . LEU A 1 97 ? 10.904 18.258 -13.551 1.00 67.00 97 LEU A N 1
ATOM 775 C CA . LEU A 1 97 ? 9.845 18.885 -12.766 1.00 67.00 97 LEU A CA 1
ATOM 776 C C . LEU A 1 97 ? 8.524 18.127 -12.924 1.00 67.00 97 LEU A C 1
ATOM 778 O O . LEU A 1 97 ? 7.815 17.948 -11.931 1.00 67.00 97 LEU A O 1
ATOM 782 N N . ALA A 1 98 ? 8.254 17.621 -14.131 1.00 71.69 98 ALA A N 1
ATOM 783 C CA . ALA A 1 98 ? 7.087 16.796 -14.424 1.00 71.69 98 ALA A CA 1
ATOM 784 C C . ALA A 1 98 ? 7.035 15.571 -13.498 1.00 71.69 98 ALA A C 1
ATOM 786 O O . ALA A 1 98 ? 6.067 15.425 -12.761 1.00 71.69 98 ALA A O 1
ATOM 787 N N . TYR A 1 99 ? 8.117 14.786 -13.382 1.00 74.44 99 TYR A N 1
ATOM 788 C CA . TYR A 1 99 ? 8.143 13.606 -12.497 1.00 74.44 99 TYR A CA 1
ATOM 789 C C . TYR A 1 99 ? 7.857 13.925 -11.021 1.00 74.44 99 TYR A C 1
ATOM 791 O O . TYR A 1 99 ? 7.169 13.168 -10.335 1.00 74.44 99 TYR A O 1
ATOM 799 N N . LYS A 1 100 ? 8.362 15.050 -10.498 1.00 81.12 100 LYS A N 1
ATOM 800 C CA . LYS A 1 100 ? 8.089 15.452 -9.106 1.00 81.12 100 LYS A CA 1
ATOM 801 C C . LYS A 1 100 ? 6.626 15.842 -8.911 1.00 81.12 100 LYS A C 1
ATOM 803 O O . LYS A 1 100 ? 6.030 15.483 -7.897 1.00 81.12 100 LYS A O 1
ATOM 808 N N . GLN A 1 101 ? 6.058 16.592 -9.854 1.00 79.88 101 GLN A N 1
ATOM 809 C CA . GLN A 1 101 ? 4.648 16.984 -9.816 1.00 79.88 101 GLN A CA 1
ATOM 810 C C . GLN A 1 101 ? 3.738 15.762 -9.948 1.00 79.88 101 GLN A C 1
ATOM 812 O O . GLN A 1 101 ? 2.772 15.638 -9.198 1.00 79.88 101 GLN A O 1
ATOM 817 N N . SER A 1 102 ? 4.125 14.819 -10.802 1.00 81.25 102 SER A N 1
ATOM 818 C CA . SER A 1 102 ? 3.462 13.539 -10.989 1.00 81.25 102 SER A CA 1
ATOM 819 C C . SER A 1 102 ? 3.307 12.760 -9.683 1.00 81.25 102 SER A C 1
ATOM 821 O O . SER A 1 102 ? 2.195 12.392 -9.310 1.00 81.25 102 SER A O 1
ATOM 823 N N . TRP A 1 103 ? 4.403 12.564 -8.947 1.00 81.44 103 TRP A N 1
ATOM 824 C CA . TRP A 1 103 ? 4.372 11.861 -7.661 1.00 81.44 103 TRP A CA 1
ATOM 825 C C . TRP A 1 103 ? 3.565 12.593 -6.596 1.00 81.44 103 TRP A C 1
ATOM 827 O O . TRP A 1 103 ? 2.791 11.965 -5.875 1.00 81.44 103 TRP A O 1
ATOM 837 N N . LYS A 1 104 ? 3.699 13.923 -6.514 1.00 86.12 104 LYS A N 1
ATOM 838 C CA . LYS A 1 104 ? 2.887 14.729 -5.594 1.00 86.12 104 LYS A CA 1
ATOM 839 C C . LYS A 1 104 ? 1.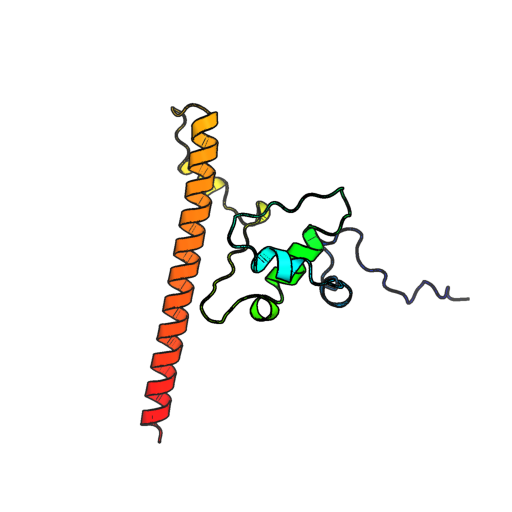400 14.554 -5.876 1.00 86.12 104 LYS A C 1
ATOM 841 O O . LYS A 1 104 ? 0.631 14.369 -4.941 1.00 86.12 104 LYS A O 1
ATOM 846 N N . PHE A 1 105 ? 1.007 14.573 -7.147 1.00 84.50 105 PHE A N 1
ATOM 847 C CA . PHE A 1 105 ? -0.378 14.374 -7.546 1.00 84.50 105 PHE A CA 1
ATOM 848 C C . PHE A 1 105 ? -0.904 12.993 -7.130 1.00 84.50 105 PHE A C 1
ATOM 850 O O . PHE A 1 105 ? -1.949 12.922 -6.488 1.00 84.50 105 PHE A O 1
ATOM 857 N N . VAL A 1 106 ? -0.162 11.916 -7.425 1.00 84.88 106 VAL A N 1
ATOM 858 C CA . VAL A 1 106 ? -0.537 10.540 -7.037 1.00 84.88 106 VAL A CA 1
ATOM 859 C C . VAL A 1 106 ? -0.779 10.449 -5.532 1.00 84.88 106 VAL A C 1
ATOM 861 O O . VAL A 1 106 ? -1.838 10.002 -5.098 1.00 84.88 106 VAL A O 1
ATOM 864 N N . ILE A 1 107 ? 0.183 10.926 -4.738 1.00 87.12 107 ILE A N 1
ATOM 865 C CA . ILE A 1 107 ? 0.114 10.871 -3.276 1.00 87.12 107 ILE A CA 1
ATOM 866 C C . ILE A 1 107 ? -1.086 11.677 -2.766 1.00 87.12 107 ILE A C 1
ATOM 868 O O . ILE A 1 107 ? -1.840 11.180 -1.936 1.00 87.12 107 ILE A O 1
ATOM 872 N N . LEU A 1 108 ? -1.303 12.893 -3.277 1.00 89.69 108 LEU A N 1
ATOM 873 C CA . LEU A 1 108 ? -2.419 13.743 -2.854 1.00 89.69 108 LEU A CA 1
ATOM 874 C C . LEU A 1 108 ? -3.779 13.105 -3.150 1.00 89.69 108 LEU A C 1
ATOM 876 O O . LEU A 1 108 ? -4.646 13.093 -2.279 1.00 89.69 108 LEU A O 1
ATOM 880 N N . VAL A 1 109 ? -3.966 12.555 -4.351 1.00 87.50 109 VAL A N 1
ATOM 881 C CA . VAL A 1 109 ? -5.223 11.899 -4.735 1.00 87.50 109 VAL A CA 1
ATOM 882 C C . VAL A 1 109 ? -5.507 10.696 -3.841 1.00 87.50 109 VAL A C 1
ATOM 884 O O . VAL A 1 109 ? -6.625 10.558 -3.341 1.00 87.50 109 VAL A O 1
ATOM 887 N N . GLU A 1 110 ? -4.511 9.847 -3.598 1.00 89.19 110 GLU A N 1
ATOM 888 C CA . GLU A 1 110 ? -4.695 8.658 -2.762 1.00 89.19 110 GLU A CA 1
ATOM 889 C C . GLU A 1 110 ? -4.932 9.014 -1.290 1.00 89.19 110 GLU A C 1
ATOM 891 O O . GLU A 1 110 ? -5.795 8.414 -0.650 1.00 89.19 110 GLU A O 1
ATOM 896 N N . VAL A 1 111 ?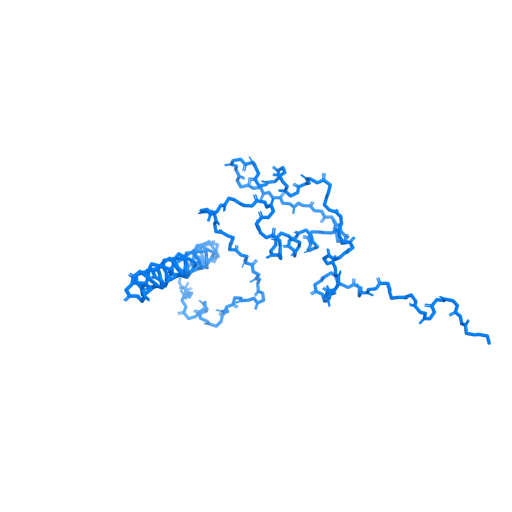 -4.283 10.063 -0.773 1.00 91.56 111 VAL A N 1
ATOM 897 C CA . VAL A 1 111 ? -4.565 10.596 0.571 1.00 91.56 111 VAL A CA 1
ATOM 898 C C . VAL A 1 111 ? -5.996 11.130 0.671 1.00 91.56 111 VAL A C 1
ATOM 900 O O . VAL A 1 111 ? -6.695 10.811 1.632 1.00 91.56 111 VAL A O 1
ATOM 903 N N . ILE A 1 112 ? -6.472 11.894 -0.318 1.00 92.12 112 ILE A N 1
ATOM 904 C CA . ILE A 1 112 ? -7.850 12.416 -0.331 1.00 92.12 112 ILE A CA 1
ATOM 905 C C . ILE A 1 112 ? -8.862 11.265 -0.350 1.00 92.12 112 ILE A C 1
ATOM 907 O O . ILE A 1 112 ? -9.816 11.274 0.431 1.00 92.12 112 ILE A O 1
ATOM 911 N N . LYS A 1 113 ? -8.649 10.253 -1.201 1.00 90.06 113 LYS A N 1
ATOM 912 C CA . LYS A 1 113 ? -9.503 9.055 -1.268 1.00 90.06 113 LYS A CA 1
ATOM 913 C C . LYS A 1 113 ? -9.527 8.308 0.066 1.00 90.06 113 LYS A C 1
ATOM 915 O O . LYS A 1 113 ? -10.606 7.952 0.544 1.00 90.06 113 LYS A O 1
ATOM 920 N N . ALA A 1 114 ? -8.361 8.099 0.675 1.00 91.19 114 ALA A N 1
ATOM 921 C CA . ALA A 1 114 ? -8.234 7.423 1.961 1.00 91.19 114 ALA A CA 1
ATOM 922 C C . ALA A 1 114 ? -8.942 8.197 3.083 1.00 91.19 114 ALA A C 1
ATOM 924 O O . ALA A 1 114 ? -9.708 7.613 3.852 1.00 91.19 114 ALA A O 1
ATOM 925 N N . TYR A 1 115 ? -8.762 9.518 3.130 1.00 91.12 115 TYR A N 1
ATOM 926 C CA . TYR A 1 115 ? -9.403 10.384 4.116 1.00 91.12 115 TYR A CA 1
ATOM 927 C C . TYR A 1 115 ? -10.929 10.419 3.958 1.00 91.12 115 TYR A C 1
ATOM 929 O O . TYR A 1 115 ? -11.663 10.288 4.938 1.00 91.12 115 TYR A O 1
ATOM 937 N N . TYR A 1 116 ? -11.425 10.522 2.721 1.00 92.38 116 TYR A N 1
ATOM 938 C CA . TYR A 1 116 ? -12.858 10.454 2.436 1.00 92.38 116 TYR A CA 1
ATOM 939 C C . TYR A 1 116 ? -13.467 9.128 2.908 1.00 92.38 116 TYR A C 1
ATOM 941 O O . TYR A 1 116 ? -14.498 9.128 3.586 1.00 92.38 116 TYR A O 1
ATOM 949 N N . LYS A 1 117 ? -12.804 8.002 2.609 1.00 90.06 117 LYS A N 1
ATOM 950 C CA . LYS A 1 117 ? -13.234 6.672 3.058 1.00 90.06 117 LYS A CA 1
ATOM 951 C C . LYS A 1 117 ? -13.302 6.596 4.584 1.00 90.06 117 LYS A C 1
ATOM 953 O O . LYS A 1 117 ? -14.348 6.237 5.123 1.00 90.06 117 LYS A O 1
ATOM 958 N N . TYR A 1 118 ? -12.245 7.030 5.270 1.00 88.12 118 TYR A N 1
ATOM 959 C CA . TYR A 1 118 ? -12.189 7.074 6.732 1.00 88.12 118 TYR A CA 1
ATOM 960 C C . TYR A 1 118 ? -13.372 7.848 7.346 1.00 88.12 118 TYR A C 1
ATOM 962 O O . TYR A 1 118 ? -14.046 7.350 8.252 1.00 88.12 118 TYR A O 1
ATOM 970 N N . LEU A 1 119 ? -13.689 9.035 6.814 1.00 87.88 119 LEU A N 1
ATOM 971 C CA . LEU A 1 119 ? -14.838 9.826 7.271 1.00 87.88 119 LEU A CA 1
ATOM 972 C C . LEU A 1 119 ? -16.182 9.136 6.996 1.00 87.88 119 LEU A C 1
ATOM 974 O O . LEU A 1 119 ? -17.091 9.188 7.832 1.00 87.88 119 LEU A O 1
ATOM 978 N N . SER A 1 120 ? -16.326 8.496 5.834 1.00 87.88 120 SER A N 1
ATOM 979 C CA . SER A 1 120 ? -17.559 7.798 5.457 1.00 87.88 120 SER A CA 1
ATOM 980 C C . SER A 1 120 ? -17.849 6.594 6.365 1.00 87.88 120 SER A C 1
ATOM 982 O O . SER A 1 120 ? -18.984 6.431 6.829 1.00 87.88 120 SER A O 1
ATOM 984 N N . ASP A 1 121 ? -16.813 5.832 6.721 1.00 84.62 121 ASP A N 1
ATOM 985 C CA . ASP A 1 121 ? -16.907 4.683 7.623 1.00 84.62 121 ASP A CA 1
ATOM 986 C C . ASP A 1 121 ? -17.262 5.128 9.048 1.00 84.62 121 ASP A C 1
ATOM 988 O O . ASP A 1 121 ? -18.139 4.542 9.698 1.00 84.62 121 ASP A O 1
ATOM 992 N N . ALA A 1 122 ? -16.658 6.226 9.519 1.00 79.88 122 ALA A N 1
ATOM 993 C CA . ALA A 1 122 ? -17.001 6.828 10.803 1.00 79.88 122 ALA A CA 1
ATOM 994 C C . ALA A 1 122 ? -18.482 7.241 10.848 1.00 79.88 122 ALA A C 1
ATOM 996 O O . ALA A 1 122 ? -19.200 6.875 11.783 1.00 79.88 122 ALA A O 1
ATOM 997 N N . LYS A 1 123 ? -18.978 7.933 9.813 1.00 75.31 123 LYS A N 1
ATOM 998 C CA . LYS A 1 123 ? -20.380 8.378 9.720 1.00 75.31 123 LYS A CA 1
ATOM 999 C C . LYS A 1 123 ? -21.370 7.207 9.744 1.00 75.31 123 LYS A C 1
ATOM 1001 O O . LYS A 1 123 ? -22.373 7.277 10.457 1.00 75.31 123 LYS A O 1
ATOM 1006 N N . SER A 1 124 ? -21.078 6.129 9.016 1.00 74.50 124 SER A N 1
ATOM 1007 C CA . SER A 1 124 ? -21.891 4.902 9.003 1.00 74.50 124 SER A CA 1
ATOM 1008 C C . SER A 1 124 ? -21.998 4.274 10.399 1.00 74.50 124 SER A C 1
ATOM 1010 O O . SER A 1 124 ? -23.087 3.923 10.865 1.00 74.50 124 SER A O 1
ATOM 1012 N N . LYS A 1 125 ? -20.881 4.224 11.137 1.00 70.44 125 LYS A N 1
ATOM 1013 C CA . LYS A 1 125 ? -20.839 3.702 12.508 1.00 70.44 125 LYS A CA 1
ATOM 1014 C C . LYS A 1 125 ? -21.723 4.499 13.470 1.00 70.44 125 LYS A C 1
ATOM 1016 O O . LYS A 1 125 ? -22.454 3.894 14.257 1.00 70.44 125 LYS A O 1
ATOM 1021 N N . TYR A 1 126 ? -21.707 5.831 13.378 1.00 63.19 126 TYR A N 1
ATOM 1022 C CA . TYR A 1 126 ? -22.589 6.685 14.180 1.00 63.19 126 TYR A CA 1
ATOM 1023 C C . TYR A 1 126 ? -24.065 6.444 13.846 1.00 63.19 126 TYR A C 1
ATOM 1025 O O . TYR A 1 126 ? -24.866 6.235 14.756 1.00 63.19 126 TYR A O 1
ATOM 1033 N N . GLN A 1 127 ? -24.436 6.390 12.563 1.00 64.44 127 GLN A N 1
ATOM 1034 C CA . GLN A 1 127 ? -25.829 6.152 12.157 1.00 64.44 127 GLN A CA 1
ATOM 1035 C C . GLN A 1 127 ? -26.376 4.807 12.662 1.00 64.44 127 GLN A C 1
ATOM 1037 O O . GLN A 1 127 ? -27.519 4.740 13.120 1.00 64.44 127 GLN A O 1
ATOM 1042 N N . ASN A 1 128 ? -25.559 3.752 12.643 1.00 65.50 128 ASN A N 1
ATOM 1043 C CA . ASN A 1 128 ? -25.947 2.437 13.157 1.00 65.50 128 ASN A CA 1
ATOM 1044 C C . ASN A 1 128 ? -26.087 2.420 14.688 1.00 65.50 128 ASN A C 1
ATOM 1046 O O . ASN A 1 128 ? -26.999 1.778 15.211 1.00 65.50 128 ASN A O 1
ATOM 1050 N N . HIS A 1 129 ? -25.243 3.164 15.409 1.00 66.50 129 HIS A N 1
ATOM 1051 C CA . HIS A 1 129 ? -25.359 3.316 16.861 1.00 66.50 129 HIS A CA 1
ATOM 1052 C C . HIS A 1 129 ? -26.663 4.026 17.263 1.00 66.50 129 HIS A C 1
ATOM 1054 O O . HIS A 1 129 ? -27.395 3.524 18.115 1.00 66.50 129 HIS A O 1
ATOM 1060 N N . TYR A 1 130 ? -27.016 5.125 16.585 1.00 57.06 130 TYR A N 1
ATOM 1061 C CA . TYR A 1 130 ? -28.277 5.839 16.823 1.00 57.06 130 TYR A CA 1
ATOM 1062 C C . TYR A 1 130 ? -29.518 5.000 16.502 1.00 57.06 130 TYR A C 1
ATOM 1064 O O . TYR A 1 130 ? -30.511 5.087 17.222 1.00 57.06 130 TYR A O 1
ATOM 1072 N N . LYS A 1 131 ? -29.480 4.173 15.448 1.00 63.78 131 LYS A N 1
ATOM 1073 C CA . LYS A 1 131 ? -30.581 3.246 15.144 1.00 63.78 131 LYS A CA 1
ATOM 1074 C C . LYS A 1 131 ? -30.757 2.205 16.247 1.00 63.78 131 LYS A C 1
ATOM 1076 O O . LYS A 1 131 ? -31.880 2.009 16.688 1.00 63.78 131 LYS A O 1
ATOM 1081 N N . LYS A 1 132 ? -29.663 1.617 16.745 1.00 62.09 132 LYS A N 1
ATOM 1082 C CA . LYS A 1 132 ? -29.701 0.602 17.810 1.00 62.09 132 LYS A CA 1
ATOM 1083 C C . LYS A 1 132 ? -30.297 1.1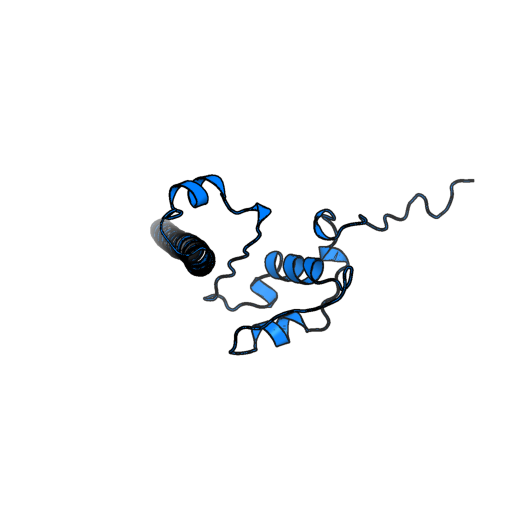45 19.114 1.00 62.09 132 LYS A C 1
ATOM 1085 O O . LYS A 1 132 ? -31.077 0.442 19.743 1.00 62.09 132 LYS A O 1
ATOM 1090 N N . LEU A 1 133 ? -29.982 2.395 19.465 1.00 60.47 133 LEU A N 1
ATOM 1091 C CA . LEU A 1 133 ? -30.528 3.086 20.641 1.00 60.47 133 LEU A CA 1
ATOM 1092 C C . LEU A 1 133 ? -32.017 3.454 20.522 1.00 60.47 133 LEU A C 1
ATOM 1094 O O . LEU A 1 133 ? -32.648 3.676 21.543 1.00 60.47 133 LEU A O 1
ATOM 1098 N N . LYS A 1 134 ? -32.579 3.536 19.306 1.00 55.97 134 LYS A N 1
ATOM 1099 C CA . LYS A 1 134 ? -34.014 3.802 19.075 1.00 55.97 134 LYS A CA 1
ATOM 1100 C C . LYS A 1 134 ? -34.883 2.540 18.997 1.00 55.97 134 LYS A C 1
ATOM 1102 O O . LYS A 1 134 ? -36.101 2.654 18.950 1.00 55.97 134 LYS A O 1
ATOM 1107 N N . THR A 1 135 ? -34.263 1.365 18.915 1.00 58.31 135 THR A N 1
ATOM 1108 C CA . THR A 1 135 ? -34.927 0.044 18.927 1.00 58.31 135 THR A CA 1
ATOM 1109 C C . THR A 1 135 ? -34.893 -0.643 20.299 1.00 58.31 135 THR A C 1
ATOM 1111 O O . THR A 1 135 ? -35.367 -1.771 20.409 1.00 58.31 135 THR A O 1
ATOM 1114 N N . LEU A 1 136 ? -34.317 0.013 21.311 1.00 49.91 136 LEU A N 1
ATOM 1115 C CA . LEU A 1 136 ? -34.424 -0.334 22.732 1.00 49.91 136 LEU A CA 1
ATOM 1116 C C . LEU A 1 136 ? -35.482 0.565 23.376 1.00 49.91 136 LEU A C 1
ATOM 1118 O O . LEU A 1 136 ? -36.178 0.067 24.282 1.00 49.91 136 LEU A O 1
#

Sequence (136 aa):
MQDILSWIDVGKLSAERDDNLINYFHDNGVLKNIIDTPSSFLVLGRKGAGKTALFRYLTSNPYQFLKKDEVLVSLSFEDYNWRVHSLLSNEYAAGSLAYKQSWKFVILVEVIKAYYKYLSDAKSKYQNHYKKLKTL